Protein AF-A0AAE3PFR5-F1 (afdb_monomer_lite)

pLDDT: mean 81.85, std 20.41, range [41.44, 98.69]

Radius of gyration: 18.16 Å; chains: 1; bounding box: 41×34×60 Å

Foldseek 3Di:
DDDPPPDDPPDDDDPVCPPPPPPLLPADPLLSVLQVLCVVQQCVPVVRNDDLCVSCVVVVHHSVVSVVSPVVSVVSNCCSVPVVVVVVVD

Sequence (90 aa):
IDQNIAIHIIRTYTLTERTESVKQFGLSNEQREALILALREGYFDTPSQVSLSELAAELGITQQAMSNRIRRGNKQVLKEILLTSATDLE

Structure (mmCIF, N/CA/C/O backbone):
data_AF-A0AAE3PFR5-F1
#
_entry.id   AF-A0AAE3PFR5-F1
#
loop_
_atom_site.group_PDB
_atom_site.id
_atom_site.type_symbol
_atom_site.label_atom_id
_atom_site.label_alt_id
_atom_site.label_comp_id
_atom_site.label_asym_id
_atom_site.label_entity_id
_atom_site.label_seq_id
_atom_site.pdbx_PDB_ins_code
_atom_site.Cartn_x
_atom_site.Cartn_y
_atom_site.Cartn_z
_atom_site.occupancy
_atom_site.B_iso_or_equiv
_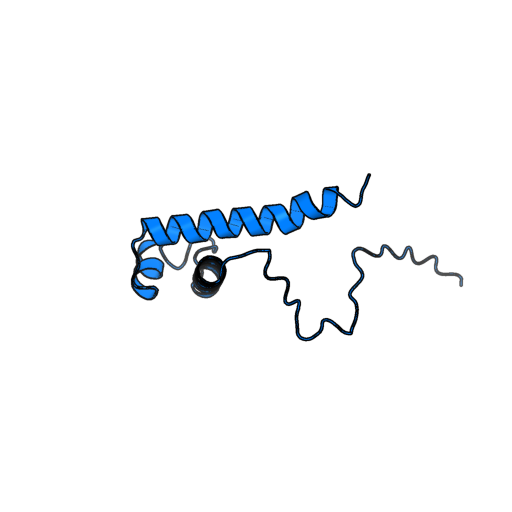atom_site.auth_seq_id
_atom_site.auth_comp_id
_atom_site.auth_asym_id
_atom_site.auth_atom_id
_atom_site.pdbx_PDB_model_num
ATOM 1 N N . ILE A 1 1 ? 14.829 -12.427 -48.511 1.00 48.53 1 ILE A N 1
ATOM 2 C CA . ILE A 1 1 ? 14.563 -11.164 -47.788 1.00 48.53 1 ILE A CA 1
ATOM 3 C C . ILE A 1 1 ? 15.088 -11.386 -46.381 1.00 48.53 1 ILE A C 1
ATOM 5 O O . ILE A 1 1 ? 14.424 -12.068 -45.613 1.00 48.53 1 ILE A O 1
ATOM 9 N N . ASP A 1 2 ? 16.296 -10.905 -46.092 1.00 54.28 2 ASP A N 1
ATOM 10 C CA . ASP A 1 2 ? 16.852 -10.926 -44.737 1.00 54.28 2 ASP A CA 1
ATOM 11 C C . ASP A 1 2 ? 16.183 -9.813 -43.934 1.00 54.28 2 ASP A C 1
ATOM 13 O O . ASP A 1 2 ? 16.461 -8.629 -44.124 1.00 54.28 2 ASP A O 1
ATOM 17 N N . GLN A 1 3 ? 15.228 -10.182 -43.085 1.00 61.94 3 GLN A N 1
ATOM 18 C CA . GLN A 1 3 ? 14.645 -9.256 -42.121 1.00 61.94 3 GLN A CA 1
ATOM 19 C C . GLN A 1 3 ? 15.573 -9.239 -40.905 1.00 61.94 3 GLN A C 1
ATOM 21 O O . GLN A 1 3 ? 15.604 -10.190 -40.125 1.00 61.94 3 GLN A O 1
ATOM 26 N N . ASN A 1 4 ? 16.353 -8.165 -40.772 1.00 58.03 4 ASN A N 1
ATOM 27 C CA . ASN A 1 4 ? 17.168 -7.882 -39.595 1.00 58.03 4 ASN A CA 1
ATOM 28 C C . ASN A 1 4 ? 16.240 -7.538 -38.419 1.00 58.03 4 ASN A C 1
ATOM 30 O O . ASN A 1 4 ? 15.934 -6.374 -38.164 1.00 58.03 4 ASN A O 1
ATOM 34 N N . ILE A 1 5 ? 15.717 -8.569 -37.756 1.00 72.00 5 ILE A N 1
ATOM 35 C CA . ILE A 1 5 ? 14.933 -8.406 -36.537 1.00 72.00 5 ILE A CA 1
ATOM 36 C C . ILE A 1 5 ? 15.929 -8.171 -35.403 1.00 72.00 5 ILE A C 1
ATOM 38 O O . ILE A 1 5 ? 16.609 -9.096 -34.959 1.00 72.00 5 ILE A O 1
ATOM 42 N N . ALA A 1 6 ? 16.005 -6.929 -34.929 1.00 63.78 6 ALA A N 1
ATOM 43 C CA . ALA A 1 6 ? 16.729 -6.597 -33.711 1.00 63.78 6 ALA A CA 1
ATOM 44 C C . ALA A 1 6 ? 15.984 -7.209 -32.515 1.00 63.78 6 ALA A C 1
ATOM 46 O O . ALA A 1 6 ? 14.991 -6.667 -32.027 1.00 63.78 6 ALA A O 1
ATOM 47 N N . ILE A 1 7 ? 16.430 -8.384 -32.071 1.00 62.75 7 ILE A N 1
ATOM 48 C CA . ILE A 1 7 ? 15.895 -9.029 -30.874 1.00 62.75 7 ILE A CA 1
ATOM 49 C C . ILE A 1 7 ? 16.581 -8.404 -29.661 1.00 62.75 7 ILE A C 1
ATOM 51 O O . ILE A 1 7 ? 17.737 -8.694 -29.363 1.00 62.75 7 ILE A O 1
ATOM 55 N N . HIS A 1 8 ? 15.841 -7.569 -28.937 1.00 60.66 8 HIS A N 1
ATOM 56 C CA . HIS A 1 8 ? 16.239 -7.103 -27.615 1.00 60.66 8 HIS A CA 1
ATOM 57 C C . HIS A 1 8 ? 15.634 -8.033 -26.565 1.00 60.66 8 HIS A C 1
ATOM 59 O O . HIS A 1 8 ? 14.436 -7.982 -26.281 1.00 60.66 8 HIS A O 1
ATOM 65 N N . ILE A 1 9 ? 16.461 -8.913 -26.000 1.00 67.88 9 ILE A N 1
ATOM 66 C CA . ILE A 1 9 ? 16.050 -9.761 -24.882 1.00 67.88 9 ILE A CA 1
ATOM 67 C C . ILE A 1 9 ? 16.008 -8.880 -23.636 1.00 67.88 9 ILE A C 1
ATOM 69 O O . ILE A 1 9 ? 17.023 -8.638 -22.997 1.00 67.88 9 ILE A O 1
ATOM 73 N N . ILE A 1 10 ? 14.814 -8.391 -23.306 1.00 66.50 10 ILE A N 1
ATOM 74 C CA . ILE A 1 10 ? 14.590 -7.611 -22.083 1.00 66.50 10 ILE A CA 1
ATOM 75 C C . ILE A 1 10 ? 14.773 -8.513 -20.852 1.00 66.50 10 ILE A C 1
ATOM 77 O O . ILE A 1 10 ? 15.195 -8.038 -19.801 1.00 66.50 10 ILE A O 1
ATOM 81 N N . ARG A 1 11 ? 14.449 -9.816 -20.964 1.00 48.38 11 ARG A N 1
ATOM 82 C CA . ARG A 1 11 ? 14.570 -10.776 -19.859 1.00 48.38 11 ARG A CA 1
ATOM 83 C C . ARG A 1 11 ? 14.435 -12.238 -20.290 1.00 48.38 11 ARG A C 1
ATOM 85 O O . ARG A 1 11 ? 13.567 -12.561 -21.098 1.00 48.38 11 ARG A O 1
ATOM 92 N N . THR A 1 12 ? 15.216 -13.130 -19.685 1.00 56.12 12 THR A N 1
ATOM 93 C CA . THR A 1 12 ? 15.048 -14.589 -19.787 1.00 56.12 12 THR A CA 1
ATOM 94 C C . THR A 1 12 ? 14.400 -15.151 -18.518 1.00 56.12 12 THR A C 1
ATOM 96 O O . THR A 1 12 ? 14.588 -14.629 -17.419 1.00 56.12 12 THR A O 1
ATOM 99 N N . TYR A 1 13 ? 13.601 -16.208 -18.672 1.00 48.41 13 TYR A N 1
ATOM 100 C CA . TYR A 1 13 ? 13.025 -16.973 -17.565 1.00 48.41 13 TYR A CA 1
ATOM 101 C C . TYR A 1 13 ? 13.323 -18.454 -17.788 1.00 48.41 13 TYR A C 1
ATOM 103 O O . TYR A 1 13 ? 13.140 -18.959 -18.897 1.00 48.41 13 TYR A O 1
ATOM 111 N N . THR A 1 14 ? 13.751 -19.158 -16.743 1.00 43.34 14 THR A N 1
ATOM 112 C CA . THR A 1 14 ? 13.970 -20.606 -16.798 1.00 43.34 14 THR A CA 1
ATOM 113 C C . THR A 1 14 ? 12.647 -21.326 -16.550 1.00 43.34 14 THR A C 1
ATOM 115 O O . THR A 1 14 ? 12.000 -21.125 -15.524 1.00 43.34 14 THR A O 1
ATOM 118 N N . LEU A 1 15 ? 12.240 -22.189 -17.486 1.00 50.22 15 LEU A N 1
ATOM 119 C CA . LEU A 1 15 ? 10.939 -22.879 -17.485 1.00 50.22 15 LEU A CA 1
ATOM 120 C C . LEU A 1 15 ? 10.698 -23.764 -16.237 1.00 50.22 15 LEU A C 1
ATOM 122 O O . LEU A 1 15 ? 9.552 -24.075 -15.919 1.00 50.22 15 LEU A O 1
ATOM 126 N N . THR A 1 16 ? 11.755 -24.124 -15.504 1.00 47.62 16 THR A N 1
ATOM 127 C CA . THR A 1 16 ? 11.703 -24.933 -14.273 1.00 47.62 16 THR A CA 1
ATOM 128 C C . THR A 1 16 ? 11.213 -24.151 -13.043 1.00 47.62 16 THR A C 1
ATOM 130 O O . THR A 1 16 ? 10.757 -24.759 -12.083 1.00 47.62 16 THR A O 1
ATOM 133 N N . GLU A 1 17 ? 11.200 -22.814 -13.066 1.00 49.16 17 GLU A N 1
ATOM 134 C CA . GLU A 1 17 ? 10.733 -21.984 -11.937 1.00 49.16 17 GLU A CA 1
ATOM 135 C C . GLU A 1 17 ? 9.208 -21.787 -11.889 1.00 49.16 17 GLU A C 1
ATOM 137 O O . GLU A 1 17 ? 8.697 -20.930 -11.164 1.00 49.16 17 GLU A O 1
ATOM 142 N N . ARG A 1 18 ? 8.438 -22.566 -12.658 1.00 45.19 18 ARG A N 1
ATOM 143 C CA . ARG A 1 18 ? 6.981 -22.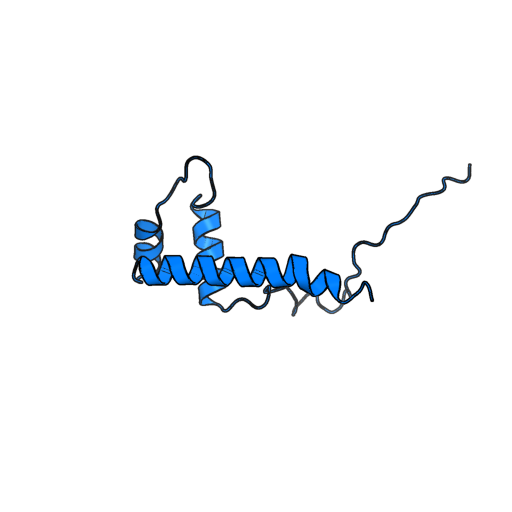390 -12.774 1.00 45.19 18 ARG A CA 1
ATOM 144 C C . ARG A 1 18 ? 6.225 -22.580 -11.447 1.00 45.19 18 ARG A C 1
ATOM 146 O O . ARG A 1 18 ? 5.037 -22.275 -11.394 1.00 45.19 18 ARG A O 1
ATOM 153 N N . THR A 1 19 ? 6.893 -23.049 -10.391 1.00 46.34 19 THR A N 1
ATOM 154 C CA . THR A 1 19 ? 6.301 -23.278 -9.067 1.00 46.34 19 THR A CA 1
ATOM 155 C C . THR A 1 19 ? 6.928 -22.488 -7.911 1.00 46.34 19 THR A C 1
ATOM 157 O O . THR A 1 19 ? 6.310 -22.462 -6.854 1.00 46.34 19 THR A O 1
ATOM 160 N N . GLU A 1 20 ? 8.062 -21.786 -8.074 1.00 47.28 20 GLU A N 1
ATOM 161 C CA . GLU A 1 20 ? 8.698 -21.047 -6.953 1.00 47.28 20 GLU A CA 1
ATOM 162 C C . GLU A 1 20 ? 8.869 -19.527 -7.146 1.00 47.28 20 GLU A C 1
ATOM 164 O O . GLU A 1 20 ? 9.098 -18.822 -6.166 1.00 47.28 20 GLU A O 1
ATOM 169 N N . SER A 1 21 ? 8.685 -18.960 -8.346 1.00 46.56 21 SER A N 1
ATOM 170 C CA . SER A 1 21 ? 8.982 -17.535 -8.588 1.00 46.56 21 SER A CA 1
ATOM 171 C C . SER A 1 21 ? 7.844 -16.751 -9.257 1.00 46.56 21 SER A C 1
ATOM 173 O O . SER A 1 21 ? 8.050 -15.974 -10.193 1.00 46.56 21 SER A O 1
ATOM 175 N N . VAL A 1 22 ? 6.622 -16.802 -8.706 1.00 52.03 22 VAL A N 1
ATOM 176 C CA . VAL A 1 22 ? 5.788 -15.586 -8.793 1.00 52.03 22 VAL A CA 1
ATOM 177 C C . VAL A 1 22 ? 6.588 -14.523 -8.054 1.00 52.03 22 VAL A C 1
ATOM 179 O O . VAL A 1 22 ? 6.538 -14.506 -6.831 1.00 52.03 22 VAL A O 1
ATOM 182 N N . LYS A 1 23 ? 7.403 -13.734 -8.776 1.00 61.41 23 LYS A N 1
ATOM 183 C CA . LYS A 1 23 ? 8.319 -12.720 -8.236 1.00 61.41 23 LYS A CA 1
ATOM 184 C C . LYS A 1 23 ? 7.593 -11.991 -7.111 1.00 61.41 23 LYS A C 1
ATOM 186 O O . LYS A 1 23 ? 6.763 -11.127 -7.371 1.00 61.41 23 LYS A O 1
ATOM 191 N N . GLN A 1 24 ? 7.877 -12.355 -5.860 1.00 69.88 24 GLN A N 1
ATOM 192 C CA . GLN A 1 24 ? 7.154 -11.793 -4.719 1.00 69.88 24 GLN A CA 1
ATOM 193 C C . GLN A 1 24 ? 7.599 -10.354 -4.448 1.00 69.88 24 GLN A C 1
ATOM 195 O O . GLN A 1 24 ? 7.185 -9.769 -3.458 1.00 69.88 24 GLN A O 1
ATOM 200 N N . PHE A 1 25 ? 8.450 -9.787 -5.315 1.00 82.38 25 PHE A N 1
ATOM 201 C CA . PHE A 1 25 ? 9.062 -8.472 -5.187 1.00 82.38 25 PHE A CA 1
ATOM 202 C C . PHE A 1 25 ? 9.656 -8.250 -3.792 1.00 82.38 25 PHE A C 1
ATOM 204 O O . PHE A 1 25 ? 9.584 -7.143 -3.289 1.00 82.38 25 PHE A O 1
ATOM 211 N N . GLY A 1 26 ? 10.159 -9.296 -3.123 1.00 86.75 26 GLY A N 1
ATOM 212 C CA . GLY A 1 26 ? 10.641 -9.215 -1.738 1.00 86.75 26 GLY A CA 1
ATOM 213 C C . GLY A 1 26 ? 9.604 -8.726 -0.713 1.00 86.75 26 GLY A C 1
ATOM 214 O O . GLY A 1 26 ? 9.983 -8.233 0.348 1.00 86.75 26 GLY A O 1
ATOM 215 N N . LEU A 1 27 ? 8.308 -8.797 -1.027 1.00 92.81 27 LEU A N 1
ATOM 216 C CA . LEU A 1 27 ? 7.226 -8.337 -0.160 1.00 92.81 27 LEU A CA 1
ATOM 217 C C . LEU A 1 27 ? 6.990 -9.326 0.978 1.00 92.81 27 LEU A C 1
ATOM 219 O O . LEU A 1 27 ? 6.960 -10.536 0.762 1.00 92.81 27 LEU A O 1
ATOM 223 N N . SER A 1 28 ? 6.720 -8.807 2.180 1.00 94.06 28 SER A N 1
ATOM 224 C CA . SER A 1 28 ? 6.102 -9.639 3.219 1.00 94.06 28 SER A CA 1
ATOM 225 C C . SER A 1 28 ? 4.667 -9.998 2.822 1.00 94.06 28 SER A C 1
ATOM 227 O O . SER A 1 28 ? 4.034 -9.279 2.038 1.00 94.06 28 SER A O 1
ATOM 229 N N . ASN A 1 29 ? 4.122 -11.072 3.396 1.00 93.50 29 ASN A N 1
ATOM 230 C CA . ASN A 1 29 ? 2.745 -11.496 3.127 1.00 93.50 29 ASN A CA 1
ATOM 231 C C . ASN A 1 29 ? 1.741 -10.363 3.381 1.00 93.50 29 ASN A C 1
ATOM 233 O O . ASN A 1 29 ? 0.875 -10.115 2.549 1.00 93.50 29 ASN A O 1
ATOM 237 N N . GLU A 1 30 ? 1.920 -9.603 4.460 1.00 95.19 30 GLU A N 1
ATOM 238 C CA . GLU A 1 30 ? 1.036 -8.496 4.835 1.00 95.19 30 GLU A CA 1
ATOM 239 C C . GLU A 1 30 ? 1.158 -7.296 3.888 1.00 95.19 30 GLU A C 1
ATOM 241 O O . GLU A 1 30 ? 0.198 -6.553 3.693 1.00 95.19 30 GLU A O 1
ATOM 246 N N . GLN A 1 31 ? 2.345 -7.062 3.319 1.00 97.44 31 GLN A N 1
ATOM 247 C CA . GLN A 1 31 ? 2.541 -6.014 2.314 1.00 97.44 31 GLN A CA 1
ATOM 248 C C . GLN A 1 31 ? 1.884 -6.413 0.997 1.00 97.44 31 GLN A C 1
ATOM 250 O O . GLN A 1 31 ? 1.199 -5.599 0.384 1.00 97.44 31 GLN A O 1
ATOM 255 N N . ARG A 1 32 ? 2.068 -7.672 0.583 1.00 95.75 32 ARG A N 1
ATOM 256 C CA . ARG A 1 32 ? 1.448 -8.228 -0.619 1.00 95.75 32 ARG A CA 1
ATOM 257 C C . ARG A 1 32 ? -0.072 -8.205 -0.514 1.00 95.75 32 ARG A C 1
ATOM 259 O O . ARG A 1 32 ? -0.725 -7.737 -1.437 1.00 95.75 32 ARG A O 1
ATOM 266 N N . GLU A 1 33 ? -0.620 -8.670 0.602 1.00 96.69 33 GLU A N 1
ATOM 267 C CA . GLU A 1 33 ? -2.056 -8.651 0.876 1.00 96.69 33 GLU A CA 1
ATOM 268 C C . GLU A 1 33 ? -2.617 -7.225 0.825 1.00 96.69 33 GLU A C 1
ATOM 270 O O . GLU A 1 33 ? -3.563 -6.973 0.084 1.00 96.69 33 GLU A O 1
ATOM 275 N N . ALA A 1 34 ? -1.976 -6.271 1.509 1.00 98.00 34 ALA A N 1
ATOM 276 C CA . ALA A 1 34 ? -2.401 -4.873 1.499 1.00 98.00 34 ALA A CA 1
ATOM 277 C C . ALA A 1 34 ? -2.382 -4.250 0.092 1.00 98.00 34 ALA A C 1
ATOM 279 O O . ALA A 1 34 ? -3.304 -3.523 -0.267 1.00 98.00 34 ALA A O 1
ATOM 280 N N . LEU A 1 35 ? -1.347 -4.525 -0.711 1.00 97.94 35 LEU A N 1
ATOM 281 C CA . LEU A 1 35 ? -1.253 -4.012 -2.081 1.00 97.94 35 LEU A CA 1
ATOM 282 C C . LEU A 1 35 ? -2.272 -4.659 -3.021 1.00 97.94 35 LEU A C 1
ATOM 284 O O . LEU A 1 35 ? -2.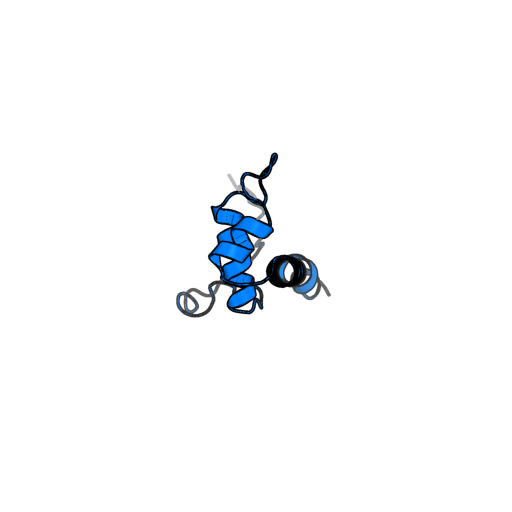853 -3.957 -3.843 1.00 97.94 35 LEU A O 1
ATOM 288 N N . ILE A 1 36 ? -2.500 -5.971 -2.900 1.00 97.19 36 ILE A N 1
ATOM 289 C CA . ILE A 1 36 ? -3.517 -6.679 -3.688 1.00 97.19 36 ILE A CA 1
ATOM 290 C C . ILE A 1 36 ? -4.902 -6.133 -3.364 1.00 97.19 36 ILE A C 1
ATOM 292 O O . ILE A 1 36 ? -5.668 -5.870 -4.288 1.00 97.19 36 ILE A O 1
ATOM 296 N N . LEU A 1 37 ? -5.209 -5.949 -2.079 1.00 98.19 37 LEU A N 1
ATOM 297 C CA . LEU A 1 37 ? -6.496 -5.418 -1.659 1.00 98.19 37 LEU A CA 1
ATOM 298 C C . LEU A 1 37 ? -6.686 -3.983 -2.162 1.00 98.19 37 LEU A C 1
ATOM 300 O O . LEU A 1 37 ? -7.661 -3.697 -2.842 1.00 98.19 37 LEU A O 1
ATOM 304 N N . ALA A 1 38 ? -5.703 -3.108 -1.932 1.00 98.19 38 ALA A N 1
ATOM 305 C CA . ALA A 1 38 ? -5.742 -1.731 -2.416 1.00 98.19 38 ALA A CA 1
ATOM 306 C C . ALA A 1 38 ? -5.916 -1.650 -3.945 1.00 98.19 38 ALA A C 1
ATOM 308 O O . ALA A 1 38 ? -6.669 -0.815 -4.437 1.00 98.19 38 ALA A O 1
ATOM 309 N N . LEU A 1 39 ? -5.250 -2.524 -4.705 1.00 97.94 39 LEU A N 1
ATOM 310 C CA . LEU A 1 39 ? -5.401 -2.578 -6.159 1.00 97.94 39 LEU A CA 1
ATOM 311 C C . LEU A 1 39 ? -6.789 -3.065 -6.585 1.00 97.94 39 LEU A C 1
ATOM 313 O O . LEU A 1 39 ? -7.365 -2.506 -7.511 1.00 97.94 39 LEU A O 1
ATOM 317 N N . ARG A 1 40 ? -7.318 -4.100 -5.927 1.00 97.94 40 ARG A N 1
ATOM 318 C CA . ARG A 1 40 ? -8.624 -4.684 -6.252 1.00 97.94 40 ARG A CA 1
ATOM 319 C C . ARG A 1 40 ? -9.774 -3.722 -5.966 1.00 97.94 40 ARG A C 1
ATOM 321 O O . ARG A 1 40 ? -10.681 -3.623 -6.782 1.00 97.94 40 ARG A O 1
ATOM 328 N N . GLU A 1 41 ? -9.700 -3.014 -4.847 1.00 98.19 41 GLU A N 1
ATOM 329 C CA . GLU A 1 41 ? -10.749 -2.102 -4.382 1.00 98.19 41 GLU A CA 1
ATOM 330 C C . GLU A 1 41 ? -10.618 -0.684 -4.978 1.00 98.19 41 GLU A C 1
ATOM 332 O O . GLU A 1 41 ? -11.316 0.238 -4.567 1.00 98.19 41 GLU A O 1
ATOM 337 N N . GLY A 1 42 ? -9.709 -0.471 -5.939 1.00 98.12 42 GLY A N 1
ATOM 338 C CA . GLY A 1 42 ? -9.591 0.803 -6.656 1.00 98.12 42 GLY A CA 1
ATOM 339 C C . GLY A 1 42 ? -8.971 1.942 -5.840 1.00 98.12 42 GLY A C 1
ATOM 340 O O . GLY A 1 42 ? -9.238 3.120 -6.086 1.00 98.12 42 GLY A O 1
ATOM 341 N N . TYR A 1 43 ? -8.116 1.631 -4.859 1.00 98.38 43 TYR A N 1
ATOM 342 C CA . TYR A 1 43 ? -7.395 2.643 -4.071 1.00 98.38 43 TYR A CA 1
ATOM 343 C C . TYR A 1 43 ? -6.458 3.497 -4.931 1.00 98.38 43 TYR A C 1
ATOM 345 O O . TYR A 1 43 ? -6.243 4.674 -4.652 1.00 98.38 43 TYR A O 1
ATOM 353 N N . PHE A 1 44 ? -5.877 2.889 -5.967 1.00 97.62 44 PHE A N 1
ATOM 354 C CA . PHE A 1 44 ? -4.933 3.544 -6.873 1.00 97.62 44 PHE A CA 1
ATOM 355 C C . PHE A 1 44 ? -5.607 4.221 -8.076 1.00 97.62 44 PHE A C 1
ATOM 357 O O . PHE A 1 44 ? -4.907 4.804 -8.905 1.00 97.62 44 PHE A O 1
ATOM 364 N N . ASP A 1 45 ? -6.936 4.164 -8.175 1.00 97.88 45 ASP A N 1
ATOM 365 C CA . ASP A 1 45 ? -7.682 4.787 -9.266 1.00 97.88 45 ASP A CA 1
ATOM 366 C C . ASP A 1 45 ? -7.774 6.309 -9.093 1.00 97.88 45 ASP A C 1
ATOM 368 O O . ASP A 1 45 ? -7.520 6.867 -8.024 1.00 97.88 45 ASP A O 1
ATOM 372 N N . THR A 1 46 ? -8.135 7.009 -10.170 1.00 96.06 46 THR A N 1
ATOM 373 C CA . THR A 1 46 ? -8.382 8.458 -10.149 1.00 96.06 46 THR A CA 1
ATOM 374 C C . THR A 1 46 ? -9.783 8.755 -10.696 1.00 96.06 46 THR A C 1
ATOM 376 O O . THR A 1 46 ? -9.981 8.637 -11.907 1.00 96.06 46 THR A O 1
ATOM 379 N N . PRO A 1 47 ? -10.750 9.167 -9.847 1.00 95.75 47 PRO A N 1
ATOM 380 C CA . PRO A 1 47 ? -10.659 9.271 -8.383 1.00 95.75 47 PRO A CA 1
ATOM 381 C C . PRO A 1 47 ? -10.539 7.896 -7.702 1.00 95.75 47 PRO A C 1
ATOM 383 O O . PRO A 1 47 ? -10.955 6.886 -8.270 1.00 95.75 47 PRO A O 1
ATOM 386 N N . SER A 1 48 ? -9.997 7.862 -6.481 1.00 96.19 48 SER A N 1
ATOM 387 C CA . SER A 1 48 ? -9.907 6.628 -5.688 1.00 96.19 48 SER A CA 1
ATOM 388 C C . SER A 1 48 ? -11.304 6.123 -5.333 1.00 96.19 48 SER A C 1
ATOM 390 O O . SER A 1 48 ? -12.129 6.910 -4.864 1.00 96.19 48 SER A O 1
ATOM 392 N N . GLN A 1 49 ? -11.552 4.826 -5.510 1.00 98.12 49 GLN A N 1
ATOM 393 C CA . GLN A 1 49 ? -12.851 4.208 -5.213 1.00 98.12 49 GLN A CA 1
ATOM 394 C C . GLN A 1 49 ? -13.002 3.804 -3.739 1.00 98.12 49 GLN A C 1
ATOM 396 O O . GLN A 1 49 ? -14.119 3.627 -3.262 1.00 98.12 49 GLN A O 1
ATOM 401 N N . VAL A 1 50 ? -11.886 3.712 -3.008 1.00 98.31 50 VAL A N 1
ATOM 402 C CA . VAL A 1 50 ? -11.837 3.327 -1.591 1.00 98.31 50 VAL A CA 1
ATOM 403 C C . VAL A 1 50 ? -10.815 4.171 -0.824 1.00 98.31 50 VAL A C 1
ATOM 405 O O . VAL A 1 50 ? -9.808 4.622 -1.379 1.00 98.31 50 VAL A O 1
ATOM 408 N N . SER A 1 51 ? -11.044 4.371 0.473 1.00 98.31 51 SER A N 1
ATOM 409 C CA . SER A 1 51 ? -10.117 5.044 1.388 1.00 98.31 51 SER A CA 1
ATOM 410 C C . SER A 1 51 ? -9.189 4.073 2.132 1.00 98.31 51 SER A C 1
ATOM 412 O O . SER A 1 51 ? -9.475 2.891 2.316 1.00 98.31 51 SER A O 1
ATOM 414 N N . LEU A 1 52 ? -8.079 4.591 2.675 1.00 97.94 52 LEU A N 1
ATOM 415 C CA . LEU A 1 52 ? -7.192 3.808 3.551 1.00 97.94 52 LEU A CA 1
ATOM 416 C C . LEU A 1 52 ? -7.888 3.289 4.815 1.00 97.94 52 LEU A C 1
ATOM 418 O O . LEU A 1 52 ? -7.480 2.259 5.344 1.00 97.94 52 LEU A O 1
ATOM 422 N N . SER A 1 53 ? -8.870 4.024 5.340 1.00 98.50 53 SER A N 1
ATOM 423 C CA . SER A 1 53 ? -9.628 3.622 6.527 1.00 98.50 53 SER A CA 1
ATOM 424 C C . SER A 1 53 ? -10.525 2.421 6.252 1.00 98.50 53 SER A C 1
ATOM 426 O O . SER A 1 53 ? -10.574 1.517 7.079 1.00 98.50 53 SER A O 1
ATOM 428 N N . GLU A 1 54 ? -11.179 2.383 5.090 1.00 98.56 54 GLU A N 1
ATOM 429 C CA . GLU A 1 54 ? -12.034 1.261 4.680 1.00 98.56 54 GLU A CA 1
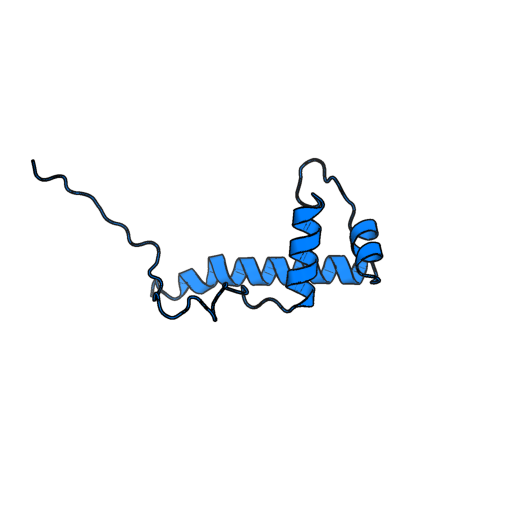ATOM 430 C C . GLU A 1 54 ? -11.201 -0.005 4.460 1.00 98.56 54 GLU A C 1
ATOM 432 O O . GLU A 1 54 ? -11.492 -1.044 5.047 1.00 98.56 54 GLU A O 1
ATOM 437 N N . LEU A 1 55 ? -10.076 0.111 3.750 1.00 98.50 55 LEU A N 1
ATOM 438 C CA . LEU A 1 55 ? -9.132 -0.998 3.573 1.00 98.50 55 LEU A CA 1
ATOM 439 C C . LEU A 1 55 ? -8.551 -1.509 4.901 1.00 98.50 55 LEU A C 1
ATOM 441 O O . LEU A 1 55 ? -8.311 -2.702 5.082 1.00 98.50 55 LEU A O 1
ATOM 445 N N . ALA A 1 56 ? -8.273 -0.600 5.838 1.00 98.38 56 ALA A N 1
ATOM 446 C CA . ALA A 1 56 ? -7.760 -0.971 7.150 1.00 98.38 56 ALA A CA 1
ATOM 447 C C . ALA A 1 56 ? -8.811 -1.716 7.981 1.00 98.38 56 ALA A C 1
ATOM 449 O O . ALA A 1 56 ? -8.461 -2.673 8.673 1.00 98.38 56 ALA A O 1
ATOM 450 N N . ALA A 1 57 ? -10.078 -1.301 7.883 1.00 98.50 57 ALA A N 1
ATOM 451 C CA . ALA A 1 57 ? -11.194 -1.978 8.528 1.00 98.50 57 ALA A CA 1
ATOM 452 C C . ALA A 1 57 ? -11.366 -3.408 7.994 1.00 98.50 57 ALA A C 1
ATOM 454 O O . ALA A 1 57 ? -11.546 -4.324 8.792 1.00 98.50 57 ALA A O 1
ATOM 455 N N . GLU A 1 58 ? -11.219 -3.615 6.683 1.00 97.69 58 GLU A N 1
ATOM 456 C CA . GLU A 1 58 ? -11.305 -4.943 6.065 1.00 97.69 58 GLU A CA 1
ATOM 457 C C . GLU A 1 58 ? -10.215 -5.905 6.565 1.00 97.69 58 GLU A C 1
ATOM 459 O O . GLU A 1 58 ? -10.483 -7.076 6.823 1.00 97.69 58 GLU A O 1
ATOM 464 N N . LEU A 1 59 ? -8.998 -5.402 6.788 1.00 96.69 59 LEU A N 1
ATOM 465 C CA . LEU A 1 59 ? -7.891 -6.197 7.331 1.00 96.69 59 LEU A CA 1
ATOM 466 C C . LEU A 1 59 ? -7.843 -6.233 8.869 1.00 96.69 59 LEU A C 1
ATOM 468 O O . LEU A 1 59 ? -6.922 -6.827 9.433 1.00 96.69 59 LEU A O 1
ATOM 472 N N . GLY A 1 60 ? -8.780 -5.580 9.565 1.00 97.94 60 GLY A N 1
ATOM 473 C CA . GLY A 1 60 ? -8.802 -5.516 11.030 1.00 97.94 60 GLY A CA 1
ATOM 474 C C . GLY A 1 60 ? -7.579 -4.819 11.644 1.00 97.94 60 GLY A C 1
ATOM 475 O O . GLY A 1 60 ? -7.136 -5.181 12.735 1.00 97.94 60 GLY A O 1
ATOM 476 N N . ILE A 1 61 ? -6.998 -3.837 10.947 1.00 98.38 61 ILE A N 1
ATOM 477 C CA . ILE A 1 61 ? -5.808 -3.090 11.383 1.00 98.38 61 ILE A CA 1
ATOM 478 C C . ILE A 1 61 ? -6.086 -1.588 11.469 1.00 98.38 61 ILE A C 1
ATOM 480 O O . ILE A 1 61 ? -7.113 -1.084 11.029 1.00 98.38 61 ILE A O 1
ATOM 484 N N . THR A 1 62 ? -5.138 -0.828 12.017 1.00 98.69 62 THR A N 1
ATOM 485 C CA . THR A 1 62 ? -5.244 0.635 12.019 1.00 98.69 62 THR A CA 1
ATOM 486 C C . THR A 1 62 ? -4.987 1.214 10.626 1.00 98.69 62 THR A C 1
ATOM 488 O O . THR A 1 62 ? -4.168 0.698 9.860 1.00 98.69 62 THR A O 1
ATOM 491 N N . GLN A 1 63 ? -5.601 2.360 10.316 1.00 98.50 63 GLN A N 1
ATOM 492 C CA . GLN A 1 63 ? -5.329 3.109 9.080 1.00 98.50 63 GLN A CA 1
ATOM 493 C C . GLN A 1 63 ? -3.829 3.413 8.906 1.00 98.50 63 GLN A C 1
ATOM 495 O O . GLN A 1 63 ? -3.284 3.318 7.806 1.00 98.50 63 GLN A O 1
ATOM 500 N N . GLN A 1 64 ? -3.130 3.720 10.004 1.00 98.62 64 GLN A N 1
ATOM 501 C CA . GLN A 1 64 ? -1.685 3.950 9.995 1.00 98.62 64 GLN A CA 1
ATOM 502 C C . GLN A 1 64 ? -0.899 2.674 9.658 1.00 98.62 64 GLN A C 1
ATOM 504 O O . GLN A 1 64 ? 0.091 2.738 8.925 1.00 98.62 64 GLN A O 1
ATOM 509 N N . ALA A 1 65 ? -1.326 1.509 10.156 1.00 98.38 65 ALA A N 1
ATOM 510 C CA . ALA A 1 65 ? -0.729 0.229 9.786 1.00 98.38 65 ALA A CA 1
ATOM 511 C C . ALA A 1 65 ? -0.944 -0.073 8.296 1.00 98.38 65 ALA A C 1
ATOM 513 O O . ALA A 1 65 ? 0.017 -0.456 7.624 1.00 98.38 65 ALA A O 1
ATOM 514 N N . MET A 1 66 ? -2.146 0.177 7.766 1.00 98.50 66 MET A N 1
ATOM 515 C CA . MET A 1 66 ? -2.459 -0.004 6.346 1.00 98.50 66 MET A CA 1
ATOM 516 C C . MET A 1 66 ? -1.609 0.909 5.450 1.00 98.50 66 MET A C 1
ATOM 518 O O . MET A 1 66 ? -0.908 0.432 4.556 1.00 98.50 66 MET A O 1
ATOM 522 N N . SER A 1 67 ? -1.558 2.208 5.767 1.00 98.62 67 SER A N 1
ATOM 523 C CA . SER A 1 67 ? -0.709 3.187 5.072 1.00 98.62 67 SER A CA 1
ATOM 524 C C . SER 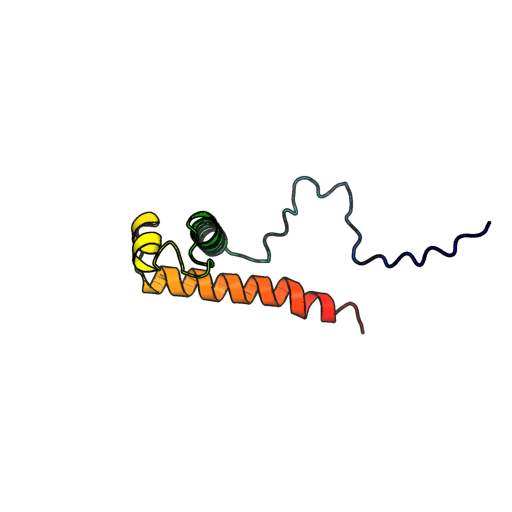A 1 67 ? 0.765 2.762 5.059 1.00 98.62 67 SER A C 1
ATOM 526 O O . SER A 1 67 ? 1.434 2.784 4.023 1.00 98.62 67 SER A O 1
ATOM 528 N N . ASN A 1 68 ? 1.274 2.297 6.203 1.00 98.56 68 ASN A N 1
ATOM 529 C CA . ASN A 1 68 ? 2.643 1.811 6.319 1.00 98.56 68 ASN A CA 1
ATOM 530 C C . ASN A 1 68 ? 2.903 0.548 5.482 1.00 98.56 68 ASN A C 1
ATOM 532 O O . ASN A 1 68 ? 3.979 0.444 4.888 1.00 98.56 68 ASN A O 1
ATOM 536 N N . ARG A 1 69 ? 1.959 -0.404 5.435 1.00 98.31 69 ARG A N 1
ATOM 537 C CA . ARG A 1 69 ? 2.065 -1.620 4.609 1.00 98.31 69 ARG A CA 1
ATOM 538 C C . ARG A 1 69 ? 2.131 -1.263 3.127 1.00 98.31 69 ARG A C 1
ATOM 540 O O . ARG A 1 69 ? 3.089 -1.673 2.476 1.00 98.31 69 ARG A O 1
ATOM 547 N N . ILE A 1 70 ? 1.213 -0.424 2.641 1.00 98.31 70 ILE A N 1
ATOM 548 C CA . ILE A 1 70 ? 1.197 0.039 1.244 1.00 98.31 70 ILE A CA 1
ATOM 549 C C . ILE A 1 70 ? 2.491 0.783 0.901 1.00 98.31 70 ILE A C 1
ATOM 551 O O . ILE A 1 70 ? 3.157 0.448 -0.075 1.00 98.31 70 ILE A O 1
ATOM 555 N N . ARG A 1 71 ? 2.916 1.750 1.726 1.00 98.44 71 ARG A N 1
ATOM 556 C CA . ARG A 1 71 ? 4.138 2.531 1.465 1.00 98.44 71 ARG A CA 1
ATOM 557 C C . ARG A 1 71 ? 5.387 1.652 1.399 1.00 98.44 71 ARG A C 1
ATOM 559 O O . ARG A 1 71 ? 6.219 1.835 0.512 1.00 98.44 71 ARG A O 1
ATOM 566 N N . ARG A 1 72 ? 5.553 0.724 2.350 1.00 97.94 72 ARG A N 1
ATOM 567 C CA . ARG A 1 72 ? 6.707 -0.190 2.366 1.00 97.94 72 ARG A CA 1
ATOM 568 C C . ARG A 1 72 ? 6.658 -1.172 1.202 1.00 97.94 72 ARG A C 1
ATOM 570 O O . ARG A 1 72 ? 7.691 -1.369 0.572 1.00 97.94 72 ARG A O 1
ATOM 577 N N . GLY A 1 73 ? 5.478 -1.709 0.898 1.00 97.00 73 GLY A N 1
ATOM 578 C CA . GLY A 1 73 ? 5.281 -2.590 -0.244 1.00 97.00 73 GLY A CA 1
ATOM 579 C C . GLY A 1 73 ? 5.641 -1.898 -1.560 1.00 97.00 73 GLY A C 1
ATOM 580 O O . GLY A 1 73 ? 6.489 -2.390 -2.294 1.00 97.00 73 GLY A O 1
ATOM 581 N N . ASN A 1 74 ? 5.109 -0.695 -1.804 1.00 97.06 74 ASN A N 1
ATOM 582 C CA . ASN A 1 74 ? 5.450 0.108 -2.982 1.00 97.06 74 ASN A CA 1
ATOM 583 C C . ASN A 1 74 ? 6.955 0.376 -3.077 1.00 97.06 74 ASN A C 1
ATOM 585 O O . ASN A 1 74 ? 7.547 0.192 -4.136 1.00 97.06 74 ASN A O 1
ATOM 589 N N . LYS A 1 75 ? 7.602 0.760 -1.968 1.00 96.12 75 LYS A N 1
ATOM 590 C CA . LYS A 1 75 ? 9.058 0.962 -1.938 1.00 96.12 75 LYS A CA 1
ATOM 591 C C . LYS A 1 75 ? 9.809 -0.301 -2.354 1.00 96.12 75 LYS A C 1
ATOM 593 O O . LYS A 1 75 ? 10.784 -0.195 -3.090 1.00 96.12 75 LYS A O 1
ATOM 598 N N . GLN A 1 76 ? 9.389 -1.468 -1.876 1.00 94.00 76 GLN A N 1
ATOM 599 C CA . GLN A 1 76 ? 10.056 -2.718 -2.205 1.00 94.00 76 GLN A CA 1
ATOM 600 C C . GLN A 1 76 ? 9.851 -3.096 -3.680 1.00 94.00 76 GLN A C 1
ATOM 602 O O . GLN A 1 76 ? 10.832 -3.381 -4.359 1.00 94.00 76 GLN A O 1
ATOM 607 N N . VAL A 1 77 ? 8.627 -2.983 -4.212 1.00 93.44 77 VAL A N 1
ATOM 608 C CA . VAL A 1 77 ? 8.359 -3.191 -5.648 1.00 93.44 77 VAL A CA 1
ATOM 609 C C . VAL A 1 77 ? 9.225 -2.269 -6.507 1.00 93.44 77 VAL A C 1
ATOM 611 O O . VAL A 1 77 ? 9.870 -2.726 -7.448 1.00 93.44 77 VAL A O 1
ATOM 614 N N . LEU A 1 78 ? 9.290 -0.980 -6.162 1.00 92.75 78 LEU A N 1
ATOM 615 C CA . LEU A 1 78 ? 10.097 -0.006 -6.896 1.00 92.75 78 LEU A CA 1
ATOM 616 C C . LEU A 1 78 ? 11.590 -0.344 -6.852 1.00 92.75 78 LEU A C 1
ATOM 618 O O . LEU A 1 78 ? 12.255 -0.231 -7.875 1.00 92.75 78 LEU A O 1
ATOM 622 N N . LYS A 1 79 ? 12.119 -0.794 -5.709 1.00 89.75 79 LYS A N 1
ATOM 623 C CA . LYS A 1 79 ? 13.511 -1.258 -5.618 1.00 89.75 79 LYS A CA 1
ATOM 624 C C . LYS A 1 79 ? 13.771 -2.444 -6.544 1.00 89.75 79 LYS A C 1
ATOM 626 O O . LYS A 1 79 ? 14.722 -2.406 -7.313 1.00 89.75 79 LYS A O 1
ATOM 631 N N . GLU A 1 80 ? 12.911 -3.456 -6.498 1.00 87.06 80 GLU A N 1
ATOM 632 C CA . GLU A 1 80 ? 13.082 -4.676 -7.295 1.00 87.06 80 GLU A CA 1
ATOM 633 C C . GLU A 1 80 ? 12.963 -4.443 -8.803 1.00 87.06 80 GLU A C 1
ATOM 635 O O . GLU A 1 80 ? 13.568 -5.161 -9.595 1.00 87.06 80 GLU A O 1
ATOM 640 N N . ILE A 1 81 ? 12.166 -3.457 -9.218 1.00 86.88 81 ILE A N 1
ATOM 641 C CA . ILE A 1 81 ? 11.990 -3.115 -10.634 1.00 86.88 81 ILE A CA 1
ATOM 642 C C . ILE A 1 81 ? 13.080 -2.149 -11.116 1.00 86.88 81 ILE A C 1
ATOM 644 O O . ILE A 1 81 ? 13.604 -2.319 -12.215 1.00 86.88 81 ILE A O 1
ATOM 648 N N . LEU A 1 82 ? 13.411 -1.119 -10.333 1.00 89.25 82 LEU A N 1
ATOM 649 C CA . LEU A 1 82 ? 14.247 -0.006 -10.797 1.00 89.25 82 LEU A CA 1
ATOM 650 C C . LEU A 1 82 ? 15.717 -0.128 -10.395 1.00 89.25 82 LEU A C 1
ATOM 652 O O . LEU A 1 82 ? 16.566 0.412 -11.093 1.00 89.25 82 LEU A O 1
ATOM 656 N N . LEU A 1 83 ? 16.026 -0.796 -9.280 1.00 84.19 83 LEU A N 1
ATOM 657 C CA . LEU A 1 83 ? 17.390 -0.865 -8.740 1.00 84.19 83 LEU A CA 1
ATOM 658 C C . LEU A 1 83 ? 18.048 -2.227 -8.959 1.00 84.19 83 LEU A C 1
ATOM 660 O O . LEU A 1 83 ? 19.251 -2.265 -9.178 1.00 84.19 83 LEU A O 1
ATOM 664 N N . THR A 1 84 ? 17.290 -3.327 -8.973 1.00 70.31 84 THR A N 1
ATOM 665 C CA . THR A 1 84 ? 17.848 -4.651 -9.313 1.00 70.31 84 THR A CA 1
ATOM 666 C C . THR A 1 84 ? 18.272 -4.717 -10.789 1.00 70.31 84 THR A C 1
ATOM 668 O O . THR A 1 84 ? 19.287 -5.316 -11.111 1.00 70.31 84 THR A O 1
ATOM 671 N N . SER A 1 85 ? 17.568 -4.013 -11.681 1.00 56.75 85 SER A N 1
ATOM 672 C CA . SER A 1 85 ? 17.917 -3.885 -13.109 1.00 56.75 85 SER A CA 1
ATOM 673 C C . SER A 1 85 ? 19.180 -3.052 -13.372 1.00 56.75 85 SER A C 1
ATOM 675 O O . SER A 1 85 ? 19.714 -3.087 -14.475 1.00 56.75 85 SER A O 1
ATOM 677 N N . ALA A 1 86 ? 19.629 -2.258 -12.393 1.00 54.22 86 ALA A N 1
ATOM 678 C CA . ALA A 1 86 ? 20.803 -1.398 -12.531 1.00 54.22 86 ALA A CA 1
ATOM 679 C C . ALA A 1 86 ? 22.116 -2.146 -12.254 1.00 54.22 86 ALA A C 1
ATOM 681 O O . ALA A 1 86 ? 23.175 -1.672 -12.645 1.00 54.22 86 ALA A O 1
ATOM 682 N N . THR A 1 87 ? 22.055 -3.305 -11.592 1.00 52.12 87 THR A N 1
ATOM 683 C CA . THR A 1 87 ? 23.238 -4.117 -11.259 1.00 52.12 87 THR A CA 1
ATOM 684 C C . THR A 1 87 ? 23.678 -5.020 -12.417 1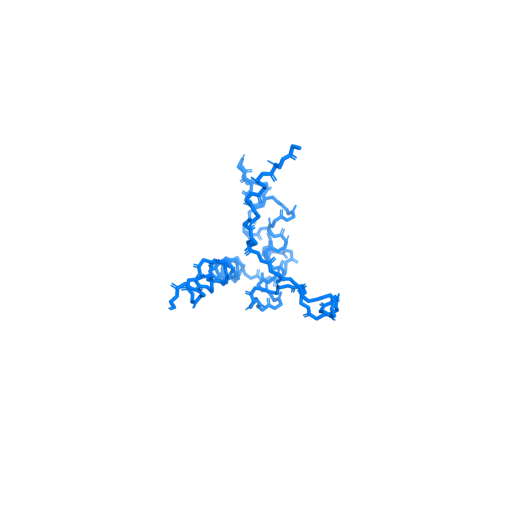.00 52.12 87 THR A C 1
ATOM 686 O O . THR A 1 87 ? 24.819 -5.454 -12.437 1.00 52.12 87 THR A O 1
ATOM 689 N N . ASP A 1 88 ? 22.815 -5.242 -13.413 1.00 50.19 88 ASP A N 1
ATOM 690 C CA . ASP A 1 88 ? 23.138 -6.015 -14.624 1.00 50.19 88 ASP A CA 1
ATOM 691 C C . ASP A 1 88 ? 23.761 -5.147 -15.748 1.00 50.19 88 ASP A C 1
ATOM 693 O O . ASP A 1 88 ? 23.938 -5.626 -16.869 1.00 50.19 88 ASP A O 1
ATOM 697 N N . LEU A 1 89 ? 24.050 -3.862 -15.481 1.00 48.62 89 LEU A N 1
ATOM 698 C CA . LEU A 1 89 ? 24.575 -2.896 -16.462 1.00 48.62 89 LEU A CA 1
ATOM 699 C C . LEU A 1 89 ? 26.002 -2.385 -16.160 1.00 48.62 89 LEU A C 1
ATOM 701 O O . LEU A 1 89 ? 26.463 -1.469 -16.844 1.00 48.62 89 LEU A O 1
ATOM 705 N N . GLU A 1 90 ? 26.685 -2.960 -15.166 1.00 41.44 90 GLU A N 1
ATOM 706 C CA . GLU A 1 90 ? 28.128 -2.777 -14.904 1.00 41.44 90 GLU A CA 1
ATOM 707 C C . GLU A 1 90 ? 28.913 -4.042 -15.273 1.00 41.44 90 GLU A C 1
ATOM 709 O O . GLU A 1 90 ? 30.035 -3.892 -15.811 1.00 41.44 90 GLU A O 1
#

Secondary structure (DSSP, 8-state):
--------------GGGTTT-S--TT--HHHHHHHHHHHHTTTTSSS-SS-HHHHHHHTTS-HHHHHHHHHHHHHHHHHHHHTGGGGGG-